Protein AF-A0A179RSZ8-F1 (afdb_monomer_lite)

InterPro domains:
  IPR054189 Domain of unknown function DUF6894 [PF21834] (3-64)

Foldseek 3Di:
DFWKWKWKDFVVDTDTGPPTDDD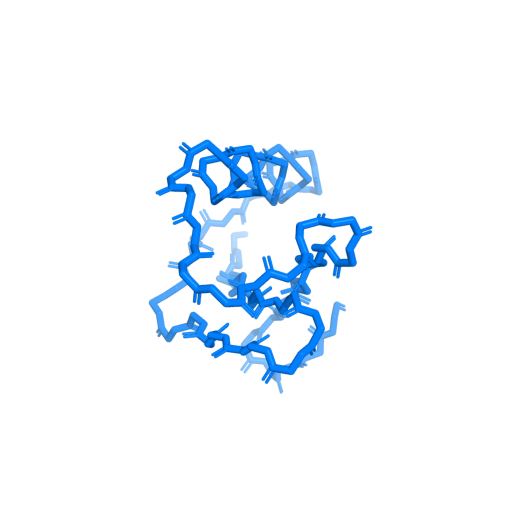DDPVRVVVVNVVVLVVVVVVPDPPGHNVRIDIDMATPVRHD

pLDDT: mean 88.14, std 6.68, range [67.25, 95.5]

Secondary structure (DSSP, 8-state):
-EEEEEEEEETTEEE--SS-EEESSHHHHHHHHHHHHHHHHHT--TT--GGGEEEEEE-TTS--

Organism: NCBI:txid427683

Structure (mmCIF, N/CA/C/O backbone):
data_AF-A0A179RSZ8-F1
#
_entry.id   AF-A0A179RSZ8-F1
#
loop_
_atom_site.group_PDB
_atom_site.id
_atom_site.type_symbol
_atom_site.label_atom_id
_atom_site.label_alt_id
_atom_site.label_comp_id
_atom_site.label_asym_id
_atom_site.label_entity_id
_atom_site.label_seq_id
_atom_site.pdbx_PDB_ins_code
_atom_site.Cartn_x
_atom_site.Cartn_y
_atom_site.Cartn_z
_atom_site.occupancy
_atom_site.B_iso_or_equiv
_atom_site.auth_seq_id
_atom_site.auth_comp_id
_atom_site.auth_asym_id
_atom_site.auth_atom_id
_atom_site.pdbx_PDB_model_num
ATOM 1 N N . MET A 1 1 ? -11.687 -3.168 15.165 1.00 79.25 1 MET A N 1
ATOM 2 C CA . MET A 1 1 ? -10.855 -4.135 14.420 1.00 79.25 1 MET A CA 1
ATOM 3 C C . MET A 1 1 ? -11.552 -4.450 13.118 1.00 79.25 1 MET A C 1
ATOM 5 O O . MET A 1 1 ? -12.639 -5.016 13.145 1.00 79.25 1 MET A O 1
ATOM 9 N N . GLN A 1 2 ? -10.965 -4.030 12.007 1.00 88.31 2 GLN A N 1
ATOM 10 C CA . GLN A 1 2 ? -11.522 -4.209 10.668 1.00 88.31 2 GLN A CA 1
ATOM 11 C C . GLN A 1 2 ? -10.413 -4.694 9.742 1.00 88.31 2 GLN A C 1
ATOM 13 O O . GLN A 1 2 ? -9.248 -4.357 9.951 1.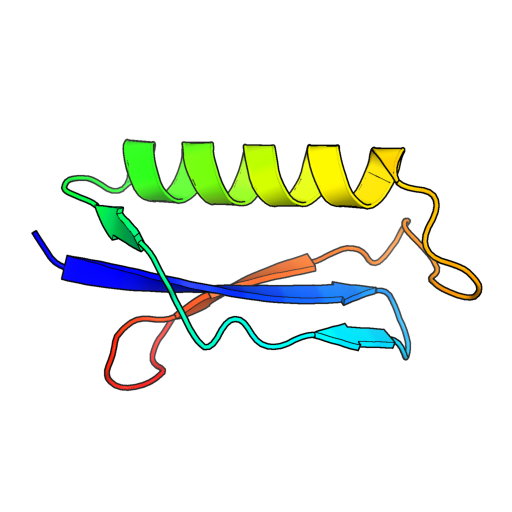00 88.31 2 GLN A O 1
ATOM 18 N N . ARG A 1 3 ? -10.768 -5.541 8.772 1.00 94.00 3 ARG A N 1
ATOM 19 C CA . ARG A 1 3 ? -9.825 -6.013 7.761 1.00 94.00 3 ARG A CA 1
ATOM 20 C C . ARG A 1 3 ? -9.740 -4.989 6.634 1.00 94.00 3 ARG A C 1
ATOM 22 O O . ARG A 1 3 ? -10.781 -4.608 6.101 1.00 94.00 3 ARG A O 1
ATOM 29 N N . TYR A 1 4 ? -8.518 -4.601 6.296 1.00 94.88 4 TYR A N 1
ATOM 30 C CA . TYR A 1 4 ? -8.193 -3.698 5.201 1.00 94.88 4 TYR A CA 1
ATOM 31 C C . TYR A 1 4 ? -7.300 -4.404 4.190 1.00 94.88 4 TYR A C 1
ATOM 33 O O . TYR A 1 4 ? -6.488 -5.245 4.570 1.00 94.88 4 TYR A O 1
ATOM 41 N N . PHE A 1 5 ? -7.464 -4.055 2.925 1.00 95.50 5 PHE A N 1
ATOM 42 C CA . PHE A 1 5 ? -6.763 -4.621 1.779 1.00 95.50 5 PHE A CA 1
ATOM 43 C C . PHE A 1 5 ? -5.910 -3.531 1.137 1.00 95.50 5 PHE A C 1
ATOM 45 O O . PHE A 1 5 ? -6.336 -2.375 1.092 1.00 95.50 5 PHE A O 1
ATOM 52 N N . PHE A 1 6 ? -4.718 -3.888 0.668 1.00 95.12 6 PHE A N 1
ATOM 53 C CA . PHE A 1 6 ? -3.719 -2.941 0.169 1.00 95.12 6 PHE A CA 1
ATOM 54 C C . PHE A 1 6 ? -3.400 -3.223 -1.297 1.00 95.12 6 PHE A C 1
ATOM 56 O O . PHE A 1 6 ? -2.463 -3.953 -1.614 1.00 95.12 6 PHE A O 1
ATOM 63 N N . ASP A 1 7 ? -4.174 -2.627 -2.200 1.00 93.88 7 ASP A N 1
ATOM 64 C CA . ASP A 1 7 ? -3.919 -2.760 -3.630 1.00 93.88 7 ASP A CA 1
ATOM 65 C C . ASP A 1 7 ? -2.773 -1.853 -4.055 1.00 93.88 7 ASP A C 1
ATOM 67 O O . ASP A 1 7 ? -2.615 -0.728 -3.568 1.00 93.88 7 ASP A O 1
ATOM 71 N N . LEU A 1 8 ? -2.003 -2.325 -5.023 1.00 91.81 8 LEU A N 1
ATOM 72 C CA . LEU A 1 8 ? -0.829 -1.644 -5.531 1.00 91.81 8 LEU A CA 1
ATOM 73 C C . LEU A 1 8 ? -0.975 -1.405 -7.023 1.00 91.81 8 LEU A C 1
ATOM 75 O O . LEU A 1 8 ? -1.377 -2.290 -7.777 1.00 91.81 8 LEU A O 1
ATOM 79 N N . SER A 1 9 ? -0.587 -0.217 -7.462 1.00 90.69 9 SER A N 1
ATOM 80 C CA . SER A 1 9 ? -0.498 0.109 -8.882 1.00 90.69 9 SER A CA 1
ATOM 81 C C . SER A 1 9 ? 0.730 0.958 -9.161 1.00 90.69 9 SER A C 1
ATOM 83 O O . SER A 1 9 ? 1.063 1.819 -8.350 1.00 90.69 9 SER A O 1
ATOM 85 N N . ALA A 1 10 ? 1.367 0.745 -10.307 1.00 89.56 10 ALA A N 1
ATOM 86 C CA . ALA A 1 10 ? 2.493 1.540 -10.785 1.00 89.56 10 ALA A CA 1
ATOM 87 C C . ALA A 1 10 ? 2.433 1.612 -12.319 1.00 89.56 10 ALA A C 1
ATOM 89 O O . ALA A 1 10 ? 2.764 0.645 -13.015 1.00 89.56 10 ALA A O 1
ATOM 90 N N . GLY A 1 11 ? 1.942 2.734 -12.854 1.00 85.06 11 GLY A N 1
ATOM 91 C CA . GLY A 1 11 ? 1.653 2.875 -14.280 1.00 85.06 11 GLY A CA 1
ATOM 92 C C . GLY A 1 11 ? 0.642 1.828 -14.767 1.00 85.06 11 GLY A C 1
ATOM 93 O O . GLY A 1 11 ? -0.484 1.755 -14.278 1.00 85.06 11 GLY A O 1
ATOM 94 N N . GLY A 1 12 ? 1.044 1.000 -15.737 1.00 82.81 12 GLY A N 1
ATOM 95 C CA . GLY A 1 12 ? 0.212 -0.086 -16.276 1.00 82.81 12 GLY A CA 1
ATOM 96 C C . GLY A 1 12 ? 0.163 -1.354 -15.413 1.00 82.81 12 GLY A C 1
ATOM 97 O O . GLY A 1 12 ? -0.621 -2.254 -15.710 1.00 82.81 12 GLY A O 1
ATOM 98 N N . TRP A 1 13 ? 0.992 -1.452 -14.371 1.00 85.56 13 TRP A N 1
ATOM 99 C CA . TRP A 1 13 ? 1.029 -2.610 -13.481 1.00 85.56 13 TRP A CA 1
ATOM 100 C C . TRP A 1 13 ? 0.040 -2.444 -12.324 1.00 85.56 13 TRP A C 1
ATOM 102 O O . TRP A 1 13 ? -0.048 -1.368 -11.729 1.00 85.56 13 TRP A O 1
ATOM 112 N N . GLN A 1 14 ? -0.688 -3.513 -11.993 1.00 89.25 14 GLN A N 1
ATOM 113 C CA . GLN A 1 14 ? -1.644 -3.557 -10.887 1.00 89.25 14 GLN A CA 1
ATOM 114 C C . GLN A 1 14 ? -1.568 -4.905 -10.165 1.00 89.25 14 GLN A C 1
ATOM 116 O O . GLN A 1 14 ? -1.397 -5.947 -10.799 1.00 89.25 14 GLN A O 1
ATOM 121 N N . CYS A 1 15 ? -1.727 -4.880 -8.846 1.00 89.06 15 CYS A N 1
ATOM 122 C CA . CYS A 1 15 ? -1.821 -6.054 -7.988 1.00 89.06 15 CYS A CA 1
ATOM 123 C C . CYS A 1 15 ? -2.860 -5.805 -6.897 1.00 89.06 15 CYS A C 1
ATOM 125 O O . CYS A 1 15 ? -2.827 -4.776 -6.221 1.00 89.06 15 CYS A O 1
ATOM 127 N N . GLN A 1 16 ? -3.779 -6.750 -6.744 1.00 91.88 16 GLN A N 1
ATOM 128 C CA . GLN A 1 16 ? -4.848 -6.691 -5.760 1.00 91.88 16 GLN A CA 1
ATOM 129 C C . GLN A 1 16 ? -4.478 -7.557 -4.555 1.00 91.88 16 GLN A C 1
ATOM 131 O O . GLN A 1 16 ? -4.027 -8.692 -4.718 1.00 91.88 16 GLN A O 1
ATOM 136 N N . ASP A 1 17 ? -4.662 -7.020 -3.351 1.00 91.69 17 ASP A N 1
ATOM 137 C CA . ASP A 1 17 ? -4.499 -7.792 -2.121 1.00 91.69 17 ASP A CA 1
ATOM 138 C C . ASP A 1 17 ? -5.821 -8.484 -1.770 1.00 91.69 17 ASP A C 1
ATOM 140 O O . ASP A 1 17 ? -6.831 -7.830 -1.498 1.00 91.69 17 ASP A O 1
ATOM 144 N N . ASP A 1 18 ? -5.801 -9.816 -1.765 1.00 90.88 18 ASP A N 1
ATOM 145 C CA . ASP A 1 18 ? -6.947 -10.662 -1.412 1.00 90.88 18 ASP A CA 1
ATOM 146 C C . ASP A 1 18 ? -6.879 -11.179 0.034 1.00 90.88 18 ASP A C 1
ATOM 148 O O . ASP A 1 18 ? -7.843 -11.759 0.542 1.00 90.88 18 ASP A O 1
ATOM 152 N N . ILE A 1 19 ? -5.745 -10.986 0.717 1.00 91.69 19 ILE A N 1
ATOM 153 C CA . ILE A 1 19 ? -5.542 -11.459 2.087 1.00 91.69 19 ILE A CA 1
ATOM 154 C C . ILE A 1 19 ? -6.001 -10.375 3.057 1.00 91.69 19 ILE A C 1
ATOM 156 O O . ILE A 1 19 ? -6.869 -10.633 3.895 1.00 91.69 19 ILE A O 1
ATOM 160 N N . GLY A 1 20 ? -5.448 -9.169 2.952 1.00 91.50 20 GLY A N 1
ATOM 161 C CA . GLY A 1 20 ? -5.712 -8.066 3.870 1.00 91.50 20 GLY A CA 1
ATOM 162 C C . GLY A 1 20 ? -5.244 -8.300 5.313 1.00 91.50 20 GLY A C 1
ATOM 163 O O . GLY A 1 20 ? -4.919 -9.410 5.745 1.00 91.50 20 GLY A O 1
ATOM 164 N N . LEU A 1 21 ? -5.257 -7.233 6.110 1.00 94.00 21 LEU A N 1
ATOM 165 C CA . LEU A 1 21 ? -4.789 -7.208 7.498 1.00 94.00 21 LEU A CA 1
ATOM 166 C C . LEU A 1 21 ? -5.856 -6.639 8.430 1.00 94.00 21 LEU A C 1
ATOM 168 O O . LEU A 1 21 ? -6.575 -5.709 8.074 1.00 94.00 21 LEU A O 1
ATOM 172 N N . ILE A 1 22 ? -5.969 -7.200 9.636 1.00 94.88 22 ILE A N 1
ATOM 173 C CA . ILE A 1 22 ? -6.871 -6.675 10.667 1.00 94.88 22 ILE A CA 1
ATOM 174 C C . ILE A 1 22 ? -6.140 -5.569 11.417 1.00 94.88 22 ILE A C 1
ATOM 176 O O . ILE A 1 22 ? -5.185 -5.851 12.134 1.00 94.88 22 ILE A O 1
ATOM 180 N N . LEU A 1 23 ? -6.624 -4.338 11.276 1.00 92.50 23 LEU A N 1
ATOM 181 C CA . LEU A 1 23 ? -6.042 -3.154 11.902 1.00 92.50 23 LEU A CA 1
ATOM 182 C C . LEU A 1 23 ? -7.064 -2.464 12.815 1.00 92.50 23 LEU A C 1
ATOM 184 O O . LEU A 1 23 ? -8.289 -2.641 12.703 1.00 92.50 23 LEU A O 1
ATOM 188 N N . CYS A 1 24 ? -6.542 -1.716 13.778 1.00 90.75 24 CYS A N 1
ATOM 189 C CA . CYS A 1 24 ? -7.282 -1.124 14.884 1.00 90.75 24 CYS A CA 1
ATOM 190 C C . CYS A 1 24 ? -7.385 0.399 14.793 1.00 90.75 24 CYS A C 1
ATOM 192 O O . CYS A 1 24 ? -8.284 0.964 15.415 1.00 90.75 24 CYS A O 1
ATOM 194 N N . SER A 1 25 ? -6.509 1.059 14.033 1.00 91.25 25 SER A N 1
ATOM 195 C CA . SER A 1 25 ? -6.466 2.520 13.937 1.00 91.25 25 SER A CA 1
ATOM 196 C C . SER A 1 25 ? -6.070 3.012 12.544 1.00 91.25 25 SER A C 1
ATOM 198 O O . SER A 1 25 ? -5.474 2.285 11.750 1.00 91.25 25 SER A O 1
ATOM 200 N N . GLN A 1 26 ? -6.372 4.281 12.255 1.00 89.69 26 GLN A N 1
ATOM 201 C CA . GLN A 1 26 ? -5.912 4.934 11.024 1.00 89.69 26 GLN A CA 1
ATOM 202 C C . GLN A 1 26 ? -4.385 5.035 10.941 1.00 89.69 26 GLN A C 1
ATOM 204 O O . GLN A 1 26 ? -3.833 4.961 9.844 1.00 89.69 26 GLN A O 1
ATOM 209 N N . ASP A 1 27 ? -3.700 5.166 12.077 1.00 94.62 27 ASP A N 1
ATOM 210 C CA . ASP A 1 27 ? -2.238 5.216 12.110 1.00 94.62 27 ASP A CA 1
ATOM 211 C C . ASP A 1 27 ? -1.623 3.870 11.720 1.00 94.62 27 ASP A C 1
ATOM 213 O O . ASP A 1 27 ? -0.653 3.833 10.965 1.00 94.62 27 ASP A O 1
ATOM 217 N N . GLU A 1 28 ? -2.220 2.757 12.160 1.00 93.81 28 GLU A N 1
ATOM 218 C CA . GLU A 1 28 ? -1.814 1.418 11.729 1.00 93.81 28 GLU A CA 1
ATOM 219 C C . GLU A 1 28 ? -2.037 1.218 10.227 1.00 93.81 28 GLU A C 1
ATOM 221 O O . GLU A 1 28 ? -1.151 0.707 9.545 1.00 93.81 28 GLU A O 1
ATOM 226 N N . ILE A 1 29 ? -3.176 1.676 9.694 1.00 92.12 29 ILE A N 1
ATOM 227 C CA . ILE A 1 29 ? -3.481 1.611 8.256 1.00 92.12 29 ILE A CA 1
ATOM 228 C C . ILE A 1 29 ? -2.444 2.399 7.451 1.00 92.12 29 ILE A C 1
ATOM 230 O O . ILE A 1 29 ? -1.875 1.886 6.487 1.00 92.12 29 ILE A O 1
ATOM 234 N N . ARG A 1 30 ? -2.158 3.639 7.862 1.00 93.50 30 ARG A N 1
ATOM 235 C CA . ARG A 1 30 ? -1.179 4.502 7.191 1.00 93.50 30 ARG A CA 1
ATOM 236 C C . ARG A 1 30 ? 0.233 3.935 7.282 1.00 93.50 30 ARG A C 1
ATOM 238 O O . ARG A 1 30 ? 0.971 3.969 6.295 1.00 93.50 30 ARG A O 1
ATOM 245 N N . GLY A 1 31 ? 0.610 3.429 8.453 1.00 94.50 31 GLY A N 1
ATOM 246 C CA . GLY A 1 31 ? 1.906 2.801 8.673 1.00 94.50 31 GLY A CA 1
ATOM 247 C C . GLY A 1 31 ? 2.091 1.582 7.777 1.00 94.50 31 GLY A C 1
ATOM 248 O O . GLY A 1 31 ? 3.134 1.448 7.139 1.00 94.50 31 GLY A O 1
ATOM 249 N N . GLU A 1 32 ? 1.063 0.743 7.666 1.00 93.94 32 GLU A N 1
ATOM 250 C CA . GLU A 1 32 ? 1.113 -0.445 6.822 1.00 93.94 32 GLU A CA 1
ATOM 251 C C . GLU A 1 32 ? 1.170 -0.097 5.337 1.00 93.94 32 GLU A C 1
ATOM 253 O O . GLU A 1 32 ? 2.090 -0.540 4.659 1.00 93.94 32 GLU A O 1
ATOM 258 N N . ALA A 1 33 ? 0.306 0.801 4.852 1.00 92.25 33 ALA A N 1
ATOM 259 C CA . ALA A 1 33 ? 0.347 1.261 3.462 1.00 92.25 33 ALA A CA 1
ATOM 260 C C . ALA A 1 33 ? 1.728 1.824 3.077 1.00 92.25 33 ALA A C 1
ATOM 262 O O . ALA A 1 33 ? 2.248 1.546 1.996 1.00 92.25 33 ALA A O 1
ATOM 263 N N . THR A 1 34 ? 2.357 2.576 3.986 1.00 92.12 34 THR A N 1
ATOM 264 C CA . THR A 1 34 ? 3.706 3.123 3.780 1.00 92.12 34 THR A CA 1
ATOM 265 C C . THR A 1 34 ? 4.759 2.016 3.716 1.00 92.12 34 THR A C 1
ATOM 267 O O . THR A 1 34 ? 5.618 2.035 2.833 1.00 92.12 34 THR A O 1
ATOM 270 N N . ARG A 1 35 ? 4.693 1.026 4.618 1.00 92.19 35 ARG A N 1
ATOM 271 C CA . ARG A 1 35 ? 5.594 -0.136 4.596 1.00 92.19 35 ARG A CA 1
ATOM 272 C C . ARG A 1 35 ? 5.455 -0.930 3.302 1.00 92.19 35 ARG A C 1
ATOM 274 O O . ARG A 1 35 ? 6.476 -1.251 2.694 1.00 92.19 35 ARG A O 1
ATOM 281 N N . THR A 1 36 ? 4.227 -1.195 2.859 1.00 89.94 36 THR A N 1
ATOM 282 C CA . THR A 1 36 ? 3.954 -1.893 1.599 1.00 89.94 36 THR A CA 1
ATOM 283 C C . THR A 1 36 ? 4.552 -1.133 0.418 1.00 89.94 36 THR A C 1
ATOM 285 O O . THR A 1 36 ? 5.260 -1.737 -0.385 1.00 89.94 36 THR A O 1
ATOM 288 N N . ALA A 1 37 ? 4.357 0.191 0.345 1.00 87.62 37 ALA A N 1
ATOM 289 C CA . ALA A 1 37 ? 4.924 1.023 -0.718 1.00 87.62 37 ALA A CA 1
ATOM 290 C C . ALA A 1 37 ? 6.459 0.947 -0.767 1.00 87.62 37 ALA A C 1
ATOM 292 O O . ALA A 1 37 ? 7.036 0.748 -1.834 1.00 87.62 37 ALA A O 1
ATOM 293 N N . ILE A 1 38 ? 7.128 1.068 0.385 1.00 88.12 38 ILE A N 1
ATOM 294 C CA . ILE A 1 38 ? 8.596 1.021 0.475 1.00 88.12 38 ILE A CA 1
ATOM 295 C C . ILE A 1 38 ? 9.125 -0.356 0.065 1.00 88.12 38 ILE A C 1
ATOM 297 O O . ILE A 1 38 ? 10.073 -0.440 -0.716 1.00 88.12 38 ILE A O 1
ATOM 301 N N . ALA A 1 39 ? 8.509 -1.430 0.567 1.00 87.31 39 ALA A N 1
ATOM 302 C CA . ALA A 1 39 ? 8.888 -2.794 0.212 1.00 87.31 39 ALA A CA 1
ATOM 303 C C . ALA A 1 39 ? 8.770 -3.028 -1.302 1.00 87.31 39 ALA A C 1
ATOM 305 O O . ALA A 1 39 ? 9.671 -3.600 -1.914 1.00 87.31 39 ALA A O 1
ATOM 306 N N . PHE A 1 40 ? 7.701 -2.517 -1.916 1.00 82.44 40 PHE A N 1
ATOM 307 C CA . PHE A 1 40 ? 7.477 -2.622 -3.355 1.00 82.44 40 PHE A CA 1
ATOM 308 C C . PHE A 1 40 ? 8.452 -1.795 -4.190 1.00 82.44 40 PHE A C 1
ATOM 310 O O . PHE A 1 40 ? 8.996 -2.302 -5.171 1.00 82.44 40 PHE A O 1
ATOM 317 N N . ALA A 1 41 ? 8.725 -0.553 -3.790 1.00 83.00 41 ALA A N 1
ATOM 318 C CA . ALA A 1 41 ? 9.715 0.283 -4.460 1.00 83.00 41 ALA A CA 1
ATOM 319 C C . ALA A 1 41 ? 11.119 -0.349 -4.408 1.00 83.00 41 ALA A C 1
ATOM 321 O O . ALA A 1 41 ? 11.852 -0.315 -5.395 1.00 83.00 41 ALA A O 1
ATOM 322 N N . GLY A 1 42 ? 11.480 -0.973 -3.281 1.00 81.62 42 GLY A N 1
ATOM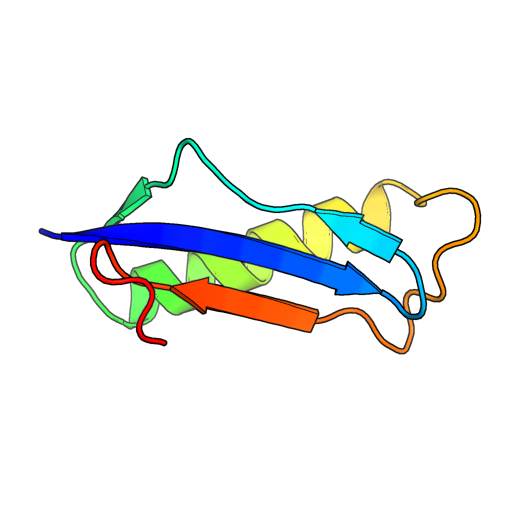 323 C CA . GLY A 1 42 ? 12.768 -1.649 -3.105 1.00 81.62 42 GLY A CA 1
ATOM 324 C C . GLY A 1 42 ? 12.907 -2.973 -3.863 1.00 81.62 42 GLY A C 1
ATOM 325 O O . GLY A 1 42 ? 14.023 -3.360 -4.201 1.00 81.62 42 GLY A O 1
ATOM 326 N N . ALA A 1 43 ? 11.800 -3.662 -4.159 1.00 81.25 43 ALA A N 1
ATOM 327 C CA . ALA A 1 43 ? 11.813 -4.955 -4.846 1.00 81.25 43 ALA A CA 1
ATOM 328 C C . ALA A 1 43 ? 12.134 -4.861 -6.351 1.00 81.25 43 ALA A C 1
ATOM 330 O O . ALA A 1 43 ? 12.417 -5.886 -6.967 1.00 81.25 43 ALA A O 1
ATOM 331 N N . GLY A 1 44 ? 12.109 -3.658 -6.942 1.00 67.25 44 GLY A N 1
ATOM 332 C CA . GLY A 1 44 ? 12.465 -3.446 -8.347 1.00 67.25 44 GLY A CA 1
ATOM 333 C C . GLY A 1 44 ? 11.517 -4.166 -9.306 1.00 67.25 44 GLY A C 1
ATOM 334 O O . GLY A 1 44 ? 11.921 -5.086 -10.015 1.00 67.25 44 GLY A O 1
ATOM 335 N N . LEU A 1 45 ? 10.244 -3.760 -9.315 1.00 70.38 45 LEU A N 1
ATOM 336 C CA . LEU A 1 45 ? 9.225 -4.363 -10.174 1.00 70.38 45 LEU A CA 1
ATOM 337 C C . LEU A 1 45 ? 9.576 -4.217 -11.672 1.00 70.38 45 LEU A C 1
ATOM 339 O O . LEU A 1 45 ? 9.662 -3.091 -12.172 1.00 70.38 45 LEU A O 1
ATOM 343 N N . PRO A 1 46 ? 9.736 -5.327 -12.421 1.00 69.38 46 PRO A N 1
ATOM 344 C CA . PRO A 1 46 ? 10.073 -5.271 -13.839 1.00 69.38 46 PRO A CA 1
ATOM 345 C C . PRO A 1 46 ? 8.974 -4.575 -14.647 1.00 69.38 46 PRO A C 1
ATOM 347 O O . PRO A 1 46 ? 7.823 -5.006 -14.640 1.00 69.38 46 PRO A O 1
ATOM 350 N N . GLY A 1 47 ? 9.335 -3.512 -15.368 1.00 71.25 47 GLY A N 1
ATOM 351 C CA . GLY A 1 47 ? 8.412 -2.779 -16.242 1.00 71.25 47 GLY A CA 1
ATOM 352 C C . GLY A 1 47 ? 7.430 -1.847 -15.524 1.00 71.25 47 GLY A C 1
ATOM 353 O O . GLY A 1 47 ? 6.590 -1.248 -16.192 1.00 71.25 47 GLY A O 1
ATOM 354 N N . ALA A 1 48 ? 7.533 -1.697 -14.201 1.00 76.00 48 ALA A N 1
ATOM 355 C CA . ALA A 1 48 ? 6.745 -0.729 -13.450 1.00 76.00 48 ALA A CA 1
ATOM 356 C C . ALA A 1 48 ? 7.486 0.610 -13.346 1.00 76.00 48 ALA A C 1
ATOM 358 O O . ALA A 1 48 ? 8.654 0.660 -12.955 1.00 76.00 48 ALA A O 1
ATOM 359 N N . ASP A 1 49 ? 6.791 1.705 -13.652 1.00 80.44 49 ASP A N 1
ATOM 360 C CA . ASP A 1 49 ? 7.274 3.046 -13.334 1.00 80.44 49 ASP A CA 1
ATOM 361 C C . ASP A 1 49 ? 6.951 3.355 -11.868 1.00 80.44 49 ASP A C 1
ATOM 363 O O . ASP A 1 49 ? 5.812 3.650 -11.504 1.00 80.44 49 ASP A O 1
ATOM 367 N N . LEU A 1 50 ? 7.971 3.258 -11.015 1.00 81.19 50 LEU A N 1
ATOM 368 C CA . LEU A 1 50 ? 7.834 3.486 -9.577 1.00 81.19 50 LEU A CA 1
ATOM 369 C C . LEU A 1 50 ? 7.516 4.947 -9.224 1.00 81.19 50 LEU A C 1
ATOM 371 O O . LEU A 1 50 ? 7.087 5.204 -8.101 1.00 81.19 50 LEU A O 1
ATOM 375 N N . SER A 1 51 ? 7.692 5.900 -10.149 1.00 83.38 51 SER A N 1
ATOM 376 C CA . SER A 1 51 ? 7.295 7.296 -9.916 1.00 83.38 51 SER A CA 1
ATOM 377 C C . SER A 1 51 ? 5.774 7.473 -9.818 1.00 83.38 51 SER A C 1
ATOM 379 O O . SER A 1 51 ? 5.310 8.429 -9.198 1.00 83.38 51 SER A O 1
ATOM 381 N N . ASP A 1 52 ? 5.005 6.515 -10.348 1.00 85.44 52 ASP A N 1
ATOM 382 C CA . ASP A 1 52 ? 3.542 6.456 -10.261 1.00 85.44 52 ASP A CA 1
ATOM 383 C C . ASP A 1 52 ? 3.048 5.382 -9.271 1.00 85.44 52 ASP A C 1
ATOM 385 O O . ASP A 1 52 ? 1.899 4.939 -9.341 1.00 85.44 52 ASP A O 1
ATOM 389 N N . LEU A 1 53 ? 3.904 4.929 -8.343 1.00 89.12 53 LEU A N 1
ATOM 390 C CA . LEU A 1 53 ? 3.510 3.949 -7.331 1.00 89.12 53 LEU A CA 1
ATOM 391 C C . LEU A 1 53 ? 2.416 4.520 -6.418 1.00 89.12 53 LEU A C 1
ATOM 393 O O . LEU A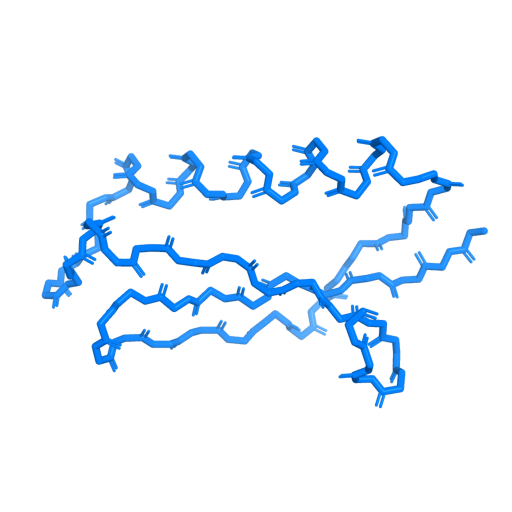 1 53 ? 2.600 5.536 -5.744 1.00 89.12 53 LEU A O 1
ATOM 397 N N . LYS A 1 54 ? 1.287 3.816 -6.345 1.00 91.38 54 LYS A N 1
ATOM 398 C CA . LYS A 1 54 ? 0.146 4.140 -5.484 1.00 91.38 54 LYS A CA 1
ATOM 399 C C . LYS A 1 54 ? -0.261 2.911 -4.689 1.00 91.38 54 LYS A C 1
ATOM 401 O O . LYS A 1 54 ? -0.296 1.803 -5.223 1.00 91.38 54 LYS A O 1
ATOM 406 N N . VAL A 1 55 ? -0.609 3.140 -3.426 1.00 93.50 55 VAL A N 1
ATOM 407 C CA . VAL A 1 55 ? -1.255 2.148 -2.564 1.00 93.50 55 VAL A CA 1
ATOM 408 C C . VAL A 1 55 ? -2.686 2.601 -2.343 1.00 93.50 55 VAL A C 1
ATOM 410 O O . VAL A 1 55 ? -2.916 3.689 -1.811 1.00 93.50 55 VAL A O 1
ATOM 413 N N . ARG A 1 56 ? -3.647 1.782 -2.758 1.00 94.12 56 ARG A N 1
ATOM 414 C CA . ARG A 1 56 ? -5.057 1.992 -2.453 1.00 94.12 56 ARG A CA 1
ATOM 415 C C . ARG A 1 56 ? -5.431 1.070 -1.307 1.00 94.12 56 ARG A C 1
ATOM 417 O O . ARG A 1 56 ? -5.333 -0.146 -1.424 1.00 94.12 56 ARG A O 1
ATOM 424 N N . VAL A 1 57 ? -5.882 1.664 -0.212 1.00 94.44 57 VAL A N 1
ATOM 425 C CA . VAL A 1 57 ? -6.473 0.907 0.887 1.00 94.44 57 VAL A CA 1
ATOM 426 C C . VAL A 1 57 ? -7.955 0.729 0.588 1.00 94.44 57 VAL A C 1
ATOM 428 O O . VAL A 1 57 ? -8.589 1.656 0.088 1.00 94.44 57 VAL A O 1
ATOM 431 N N . ARG A 1 58 ? -8.487 -0.465 0.840 1.00 94.88 58 ARG A N 1
ATOM 432 C CA . ARG A 1 58 ? -9.922 -0.749 0.793 1.00 94.88 58 ARG A CA 1
ATOM 433 C C . ARG A 1 58 ? -10.364 -1.485 2.039 1.00 94.88 58 ARG A C 1
ATOM 435 O O . ARG A 1 58 ? -9.606 -2.264 2.615 1.00 94.88 58 ARG A O 1
ATOM 442 N N . ASP A 1 59 ? -11.612 -1.301 2.418 1.00 92.38 59 ASP A N 1
ATOM 443 C CA . ASP A 1 59 ? -12.281 -2.131 3.396 1.00 92.38 59 ASP A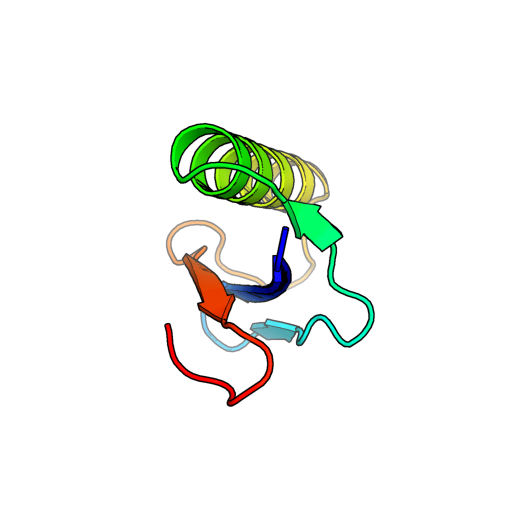 CA 1
ATOM 444 C C . ASP A 1 59 ? -12.871 -3.413 2.771 1.00 92.38 59 ASP A C 1
ATOM 446 O O . ASP A 1 59 ? -12.656 -3.737 1.601 1.00 92.38 59 ASP A O 1
ATOM 450 N N . ARG A 1 60 ? -13.639 -4.172 3.565 1.00 88.88 60 ARG A N 1
ATOM 451 C CA . ARG A 1 60 ? -14.304 -5.403 3.108 1.00 88.88 60 ARG A CA 1
ATOM 452 C C . ARG A 1 60 ? -15.406 -5.161 2.072 1.00 88.88 60 ARG A C 1
ATOM 454 O O . ARG A 1 60 ? -15.684 -6.071 1.295 1.00 88.88 60 ARG A O 1
ATOM 461 N N . ALA A 1 61 ? -16.047 -3.997 2.080 1.00 88.31 61 ALA A N 1
ATOM 462 C CA . ALA A 1 61 ? -17.015 -3.622 1.056 1.00 88.31 61 ALA A CA 1
ATOM 463 C C . ALA A 1 61 ? -16.323 -3.186 -0.250 1.00 88.31 61 ALA A C 1
ATOM 465 O O . ALA A 1 61 ? -16.968 -3.149 -1.293 1.00 88.31 61 ALA A O 1
ATOM 466 N N . GLY A 1 62 ? -15.010 -2.937 -0.208 1.00 84.69 62 GLY A N 1
ATOM 467 C CA . GLY A 1 62 ? -14.228 -2.423 -1.329 1.00 84.69 62 GLY A CA 1
ATOM 468 C C . GLY A 1 62 ? -14.140 -0.897 -1.347 1.00 84.69 62 GLY A C 1
ATOM 469 O O . GLY A 1 62 ? -13.575 -0.335 -2.289 1.00 84.69 62 GLY A O 1
ATOM 470 N N . GLU A 1 63 ? -14.659 -0.243 -0.310 1.00 87.75 63 GLU A N 1
ATOM 471 C CA . GLU A 1 63 ? -14.636 1.205 -0.158 1.00 8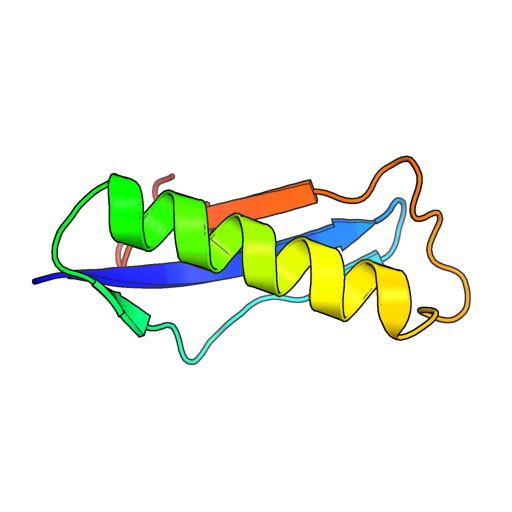7.75 63 GLU A CA 1
ATOM 472 C C . GLU A 1 63 ? -13.280 1.661 0.397 1.00 87.75 63 GLU A C 1
ATOM 474 O O . GLU A 1 63 ? -12.679 0.933 1.191 1.00 87.75 63 GLU A O 1
ATOM 479 N N . PRO A 1 64 ? -12.757 2.815 -0.046 1.00 80.69 64 PRO A N 1
ATOM 480 C CA . PRO A 1 64 ? -11.484 3.347 0.433 1.00 80.69 64 PRO A CA 1
ATOM 481 C C . PRO A 1 64 ? -11.509 3.819 1.895 1.00 80.69 64 PRO A C 1
ATOM 483 O O . PRO A 1 64 ? -12.554 4.338 2.347 1.00 80.69 64 PRO A O 1
#

Sequence (64 aa):
MQRYFFDLSAGGWQCQDDIGLILCSQDEIRGEATRTAIAFAGAGLPGADLSDLKVRVRDRAGEP

Radius of gyration: 11.86 Å; chains: 1; bounding box: 30×19×31 Å